Protein AF-A0A974S3A7-F1 (afdb_monomer_lite)

Structure (mmCIF, N/CA/C/O backbone):
data_AF-A0A974S3A7-F1
#
_entry.id   AF-A0A974S3A7-F1
#
loop_
_atom_site.group_PDB
_atom_site.id
_atom_site.type_symbol
_atom_site.label_atom_id
_atom_site.label_alt_id
_atom_site.label_comp_id
_atom_site.label_asym_id
_atom_site.label_entity_id
_atom_site.label_seq_id
_atom_site.pdbx_PDB_ins_code
_atom_site.Cartn_x
_atom_site.Cartn_y
_atom_site.Cartn_z
_atom_site.occupancy
_atom_site.B_iso_or_equiv
_atom_site.auth_seq_id
_atom_site.auth_comp_id
_atom_site.auth_asym_id
_atom_site.auth_atom_id
_atom_site.pdbx_PDB_model_num
ATOM 1 N N . MET A 1 1 ? 6.844 2.409 -20.968 1.00 57.78 1 MET A N 1
ATOM 2 C CA . MET A 1 1 ? 8.233 2.375 -20.458 1.00 57.78 1 MET A CA 1
ATOM 3 C C . MET A 1 1 ? 8.583 0.916 -20.179 1.00 57.78 1 MET A C 1
ATOM 5 O O . MET A 1 1 ? 7.744 0.240 -19.601 1.00 57.78 1 MET A O 1
ATOM 9 N N . SER A 1 2 ? 9.719 0.394 -20.657 1.00 68.69 2 SER A N 1
ATOM 10 C CA . SER A 1 2 ? 10.103 -1.011 -20.399 1.00 68.69 2 SER A CA 1
ATOM 11 C C . SER A 1 2 ? 10.485 -1.202 -18.924 1.00 68.69 2 SER A C 1
ATOM 13 O O . SER A 1 2 ? 10.992 -0.274 -18.286 1.00 68.69 2 SER A O 1
ATOM 15 N N . VAL A 1 3 ? 10.239 -2.397 -18.383 1.00 67.06 3 VAL A N 1
ATOM 16 C CA . VAL A 1 3 ? 10.544 -2.760 -16.990 1.00 67.06 3 VAL A CA 1
ATOM 17 C C . VAL A 1 3 ? 12.039 -2.589 -16.680 1.00 67.06 3 VAL A C 1
ATOM 19 O O . VAL A 1 3 ? 12.403 -2.115 -15.605 1.00 67.06 3 VAL A O 1
ATOM 22 N N . GLU A 1 4 ? 12.922 -2.854 -17.645 1.00 73.25 4 GLU A N 1
ATOM 23 C CA . GLU A 1 4 ? 14.366 -2.618 -17.544 1.00 73.25 4 GLU A CA 1
ATOM 24 C C . GLU A 1 4 ? 14.717 -1.140 -17.340 1.00 73.25 4 GLU A C 1
ATOM 26 O O . GLU A 1 4 ? 15.639 -0.830 -16.580 1.00 73.25 4 GLU A O 1
ATOM 31 N N . LEU A 1 5 ? 14.002 -0.218 -17.995 1.00 75.75 5 LEU A N 1
ATOM 32 C CA . LEU A 1 5 ? 14.223 1.222 -17.817 1.00 75.75 5 LEU A CA 1
ATOM 33 C C . LEU A 1 5 ? 13.825 1.664 -16.410 1.00 75.75 5 LEU A C 1
ATOM 35 O O . LEU A 1 5 ? 14.565 2.412 -15.773 1.00 75.75 5 LEU A O 1
ATOM 39 N N . LEU A 1 6 ? 12.718 1.136 -15.892 1.00 71.88 6 LEU A N 1
ATOM 40 C CA . LEU A 1 6 ? 12.297 1.401 -14.522 1.00 71.88 6 LEU A CA 1
ATOM 41 C C . LEU A 1 6 ? 13.288 0.827 -13.505 1.00 71.88 6 LEU A C 1
ATOM 43 O O . LEU A 1 6 ? 13.703 1.518 -12.578 1.00 71.88 6 LEU A O 1
ATOM 47 N N . LYS A 1 7 ? 13.743 -0.414 -13.716 1.00 76.62 7 LYS A N 1
ATOM 48 C CA . LYS A 1 7 ? 14.774 -1.048 -12.885 1.00 76.62 7 LYS A CA 1
ATOM 49 C C . LYS A 1 7 ? 16.057 -0.215 -12.869 1.00 76.62 7 LYS A C 1
ATOM 51 O O . LYS A 1 7 ? 16.677 -0.065 -11.815 1.00 76.62 7 LYS A O 1
ATOM 56 N N . ARG A 1 8 ? 16.448 0.367 -14.010 1.00 81.44 8 ARG A N 1
ATOM 57 C CA . ARG A 1 8 ? 17.571 1.315 -14.092 1.00 81.44 8 ARG A CA 1
ATOM 58 C C . ARG A 1 8 ? 17.297 2.603 -13.314 1.00 81.44 8 ARG A C 1
ATOM 60 O O . ARG A 1 8 ? 18.176 2.990 -12.548 1.00 81.44 8 ARG A O 1
ATOM 67 N N . SER A 1 9 ? 16.116 3.215 -13.449 1.00 79.25 9 SER A N 1
ATOM 68 C CA . SER A 1 9 ? 15.757 4.439 -12.708 1.00 79.25 9 SER A CA 1
ATOM 69 C C . SER A 1 9 ? 15.789 4.213 -11.191 1.00 79.25 9 SER A C 1
ATOM 71 O O . SER A 1 9 ? 16.527 4.881 -10.465 1.00 79.25 9 SER A O 1
ATOM 73 N N . VAL A 1 10 ? 15.115 3.165 -10.705 1.00 79.19 10 VAL A N 1
ATOM 74 C CA . VAL A 1 10 ? 15.070 2.806 -9.276 1.00 79.19 10 VAL A CA 1
ATOM 75 C C . VAL A 1 10 ? 16.470 2.516 -8.717 1.00 79.19 10 VAL A C 1
ATOM 77 O O . VAL A 1 10 ? 16.821 2.951 -7.612 1.00 79.19 10 VAL A O 1
ATOM 80 N N . ARG A 1 11 ? 17.320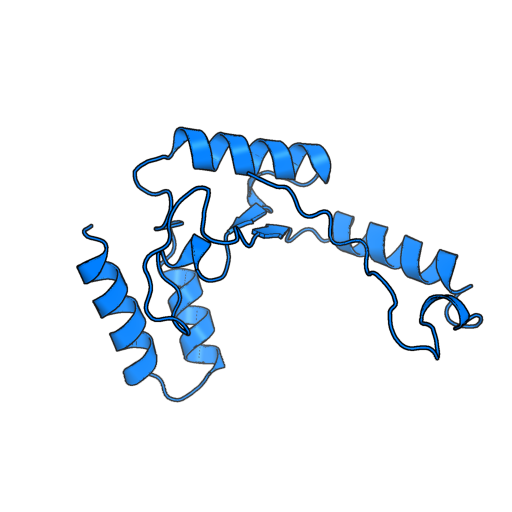 1.816 -9.483 1.00 82.25 11 ARG A N 1
ATOM 81 C CA . ARG A 1 11 ? 18.721 1.572 -9.101 1.00 82.25 11 ARG A CA 1
ATOM 82 C C . ARG A 1 11 ? 19.555 2.853 -9.106 1.00 82.25 11 ARG A C 1
ATOM 84 O O . ARG A 1 11 ? 20.407 3.003 -8.233 1.00 82.25 11 ARG A O 1
ATOM 91 N N . ALA A 1 12 ? 19.324 3.769 -10.045 1.00 84.69 12 ALA A N 1
ATOM 92 C CA . ALA A 1 12 ? 20.002 5.061 -10.081 1.00 84.69 12 ALA A CA 1
ATOM 93 C C . ALA A 1 12 ? 19.647 5.902 -8.847 1.00 84.69 12 ALA A C 1
ATOM 95 O O . ALA A 1 12 ? 20.551 6.397 -8.179 1.00 84.69 12 ALA A O 1
ATOM 96 N N . ILE A 1 13 ? 18.367 5.963 -8.460 1.00 81.88 13 ILE A N 1
ATOM 97 C CA . I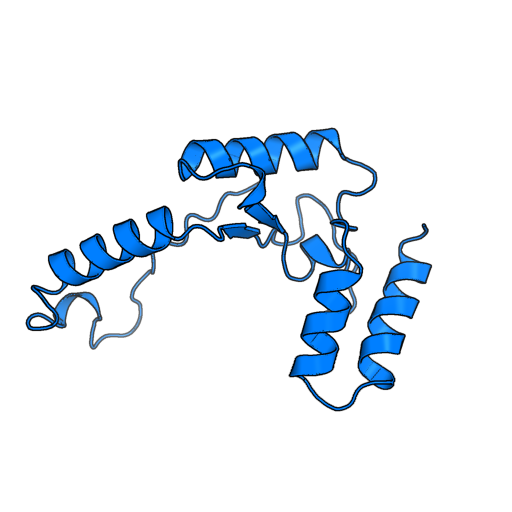LE A 1 13 ? 17.927 6.620 -7.217 1.00 81.88 13 ILE A CA 1
ATOM 98 C C . ILE A 1 13 ? 18.627 5.990 -6.007 1.00 81.88 13 ILE A C 1
ATOM 100 O O . ILE A 1 13 ? 19.160 6.691 -5.149 1.00 81.88 13 ILE A O 1
ATOM 104 N N . SER A 1 14 ? 18.700 4.659 -5.964 1.00 76.62 14 SER A N 1
ATOM 105 C CA . SER A 1 14 ? 19.342 3.945 -4.856 1.00 76.62 14 SER A CA 1
ATOM 106 C C . SER A 1 14 ? 20.845 4.228 -4.724 1.00 76.62 14 SER A C 1
ATOM 108 O O . SER A 1 14 ? 21.366 4.163 -3.611 1.00 76.62 14 SER A O 1
ATOM 110 N N . ARG A 1 15 ? 21.533 4.528 -5.836 1.00 83.19 15 ARG A N 1
ATOM 111 C CA . ARG A 1 15 ? 22.973 4.847 -5.883 1.00 83.19 15 ARG A CA 1
ATOM 112 C C . ARG A 1 15 ? 23.267 6.327 -5.640 1.00 83.19 15 ARG A C 1
ATOM 114 O O . ARG A 1 15 ? 24.240 6.642 -4.963 1.00 83.19 15 ARG A O 1
ATOM 121 N N . ASN A 1 16 ? 22.442 7.216 -6.188 1.00 87.12 16 ASN A N 1
ATOM 122 C CA . ASN A 1 16 ? 22.690 8.659 -6.189 1.00 87.12 16 ASN A CA 1
ATOM 123 C C . ASN A 1 16 ? 22.367 9.322 -4.845 1.00 87.12 16 ASN A C 1
ATOM 125 O O . ASN A 1 16 ? 22.885 10.395 -4.551 1.00 87.12 16 ASN A O 1
ATOM 129 N N . TYR A 1 17 ? 21.537 8.683 -4.019 1.00 85.44 17 TYR A N 1
ATOM 130 C CA . TYR A 1 17 ? 21.122 9.219 -2.727 1.00 85.44 17 TYR A CA 1
ATOM 131 C C . TYR A 1 17 ? 21.523 8.249 -1.616 1.00 85.44 17 TYR A C 1
ATOM 133 O O . TYR A 1 17 ? 21.014 7.134 -1.533 1.00 85.44 17 TYR A O 1
ATOM 141 N N . LYS A 1 18 ? 22.461 8.664 -0.757 1.00 81.81 18 LYS A N 1
ATOM 142 C CA . LYS A 1 18 ? 22.909 7.849 0.387 1.00 81.81 18 LYS A CA 1
ATOM 143 C C . LYS A 1 18 ? 21.878 7.833 1.513 1.00 81.81 18 LYS A C 1
ATOM 145 O O . LYS A 1 18 ? 21.697 6.807 2.167 1.00 81.81 18 LYS A O 1
ATOM 150 N N . ASP A 1 19 ? 21.189 8.955 1.707 1.00 91.56 19 ASP A N 1
ATOM 151 C CA . ASP A 1 19 ? 20.158 9.079 2.725 1.00 91.56 19 ASP A CA 1
ATOM 152 C C . ASP A 1 19 ? 18.925 8.217 2.394 1.00 91.56 19 ASP A C 1
ATOM 154 O O . ASP A 1 19 ? 18.440 8.154 1.258 1.00 91.56 19 ASP A O 1
ATOM 158 N N . ARG A 1 20 ? 18.426 7.496 3.401 1.00 84.62 20 ARG A N 1
ATOM 159 C CA . ARG A 1 20 ? 17.306 6.561 3.240 1.00 84.62 20 ARG A CA 1
ATOM 160 C C . ARG A 1 20 ? 15.996 7.298 2.995 1.00 84.62 20 ARG A C 1
ATOM 162 O O . ARG A 1 20 ? 15.185 6.828 2.193 1.00 84.62 20 ARG A O 1
ATOM 169 N N . GLU A 1 21 ? 15.788 8.417 3.669 1.00 86.94 21 GLU A N 1
ATOM 170 C CA . GLU A 1 21 ? 14.553 9.178 3.555 1.00 86.94 21 GLU A CA 1
ATOM 171 C C . GLU A 1 21 ? 14.436 9.815 2.166 1.00 86.94 21 GLU A C 1
ATOM 173 O O . GLU A 1 21 ? 13.427 9.626 1.484 1.00 86.94 21 GLU A O 1
ATOM 178 N N . GLN A 1 22 ? 15.502 10.457 1.685 1.00 86.50 22 GLN A N 1
ATOM 179 C CA . GLN A 1 22 ? 15.557 11.018 0.336 1.00 86.50 22 GLN A CA 1
ATOM 180 C C . GLN A 1 22 ? 15.322 9.964 -0.751 1.00 86.50 22 GLN A C 1
ATOM 182 O O . GLN A 1 22 ? 14.583 10.228 -1.701 1.00 86.50 22 GLN A O 1
ATOM 187 N N . ARG A 1 23 ? 15.893 8.757 -0.610 1.00 85.25 23 ARG A N 1
ATOM 188 C CA . ARG A 1 23 ? 15.606 7.643 -1.532 1.00 85.25 23 ARG A CA 1
ATOM 189 C C . ARG A 1 23 ? 14.128 7.282 -1.534 1.00 85.25 23 ARG A C 1
ATOM 191 O O . ARG A 1 23 ? 13.532 7.186 -2.600 1.00 85.25 23 ARG A O 1
ATOM 198 N N . SER A 1 24 ? 13.545 7.107 -0.351 1.00 81.12 24 SER A N 1
ATOM 199 C CA . SER A 1 24 ? 12.156 6.659 -0.205 1.00 81.12 24 SER A CA 1
ATOM 200 C C . SER A 1 24 ? 11.181 7.671 -0.807 1.00 81.12 24 SER A C 1
ATOM 202 O O . SER A 1 24 ? 10.326 7.298 -1.603 1.00 81.12 24 SER A O 1
ATOM 204 N N . ARG A 1 25 ? 11.373 8.966 -0.517 1.00 84.56 25 ARG A N 1
ATOM 205 C CA . ARG A 1 25 ? 10.551 10.051 -1.076 1.00 84.56 25 ARG A CA 1
ATOM 206 C C . ARG A 1 25 ? 10.645 10.122 -2.602 1.00 84.56 25 ARG A C 1
ATOM 208 O O . ARG A 1 25 ? 9.642 10.338 -3.268 1.00 84.56 25 ARG A O 1
ATOM 215 N N . ARG A 1 26 ? 11.833 9.912 -3.176 1.00 84.69 26 ARG A N 1
ATOM 216 C CA . ARG A 1 26 ? 12.021 9.930 -4.637 1.00 84.69 26 ARG A CA 1
ATOM 217 C C . ARG A 1 26 ? 11.417 8.715 -5.330 1.00 84.69 26 ARG A C 1
ATOM 219 O O . ARG A 1 26 ? 10.841 8.873 -6.397 1.00 84.69 26 ARG A O 1
ATOM 226 N N . LEU A 1 27 ? 11.521 7.536 -4.719 1.00 79.00 27 LEU A N 1
ATOM 227 C CA . LEU A 1 27 ? 10.862 6.328 -5.222 1.00 79.00 27 LEU A CA 1
ATOM 228 C C . LEU A 1 27 ? 9.338 6.460 -5.184 1.00 79.00 27 LEU A C 1
ATOM 230 O O . LEU A 1 27 ? 8.677 6.013 -6.111 1.00 79.00 27 LEU A O 1
ATOM 234 N N . PHE A 1 28 ? 8.806 7.109 -4.148 1.00 78.31 28 PHE A N 1
ATOM 235 C CA . PHE A 1 28 ? 7.381 7.398 -4.032 1.00 78.31 28 PHE A CA 1
ATOM 236 C C . PHE A 1 28 ? 6.882 8.361 -5.124 1.00 78.31 28 PHE A C 1
ATOM 238 O O . PHE A 1 28 ? 5.817 8.152 -5.683 1.00 78.31 28 PHE A O 1
ATOM 245 N N . ILE A 1 29 ? 7.656 9.400 -5.463 1.00 75.25 29 ILE A N 1
ATOM 246 C CA . ILE A 1 29 ? 7.247 10.415 -6.454 1.00 75.25 29 ILE A CA 1
ATOM 247 C C . ILE A 1 29 ? 7.287 9.899 -7.902 1.00 75.25 29 ILE A C 1
ATOM 249 O O . ILE A 1 29 ? 6.543 10.398 -8.739 1.00 75.25 29 ILE A O 1
ATOM 253 N N . GLU A 1 30 ? 8.114 8.902 -8.224 1.00 66.81 30 GLU A N 1
ATOM 254 C CA . GLU A 1 30 ? 8.222 8.316 -9.579 1.00 66.81 30 GLU A CA 1
ATOM 255 C C . GLU A 1 30 ? 6.950 7.556 -10.051 1.00 66.81 30 GLU A C 1
ATOM 257 O O . GLU A 1 30 ? 6.952 6.879 -11.074 1.00 66.81 30 GLU A O 1
ATOM 262 N N . GLU A 1 31 ? 5.834 7.658 -9.326 1.00 58.72 31 GLU A N 1
ATOM 263 C CA . GLU A 1 31 ? 4.713 6.722 -9.356 1.00 58.72 31 GLU A CA 1
ATOM 264 C C . GLU A 1 31 ? 3.902 6.614 -10.663 1.00 58.72 31 GLU A C 1
ATOM 266 O O . GLU A 1 31 ? 3.178 7.517 -11.087 1.00 58.72 31 GLU A O 1
ATOM 271 N N . ARG A 1 32 ? 3.874 5.377 -11.178 1.00 58.28 32 ARG A N 1
ATOM 272 C CA . ARG A 1 32 ? 2.662 4.537 -11.278 1.00 58.28 32 ARG A CA 1
ATOM 273 C C . ARG A 1 32 ? 3.025 3.119 -10.834 1.00 58.28 32 ARG A C 1
ATOM 275 O O . ARG A 1 32 ? 4.189 2.747 -10.954 1.00 58.28 32 ARG A O 1
ATOM 282 N N . ALA A 1 33 ? 2.049 2.324 -10.386 1.00 60.19 33 ALA A N 1
ATOM 283 C CA . ALA A 1 33 ? 2.242 0.904 -10.086 1.00 60.19 33 ALA A CA 1
ATOM 284 C C . ALA A 1 33 ? 2.764 0.162 -11.323 1.00 60.19 33 ALA A C 1
ATOM 286 O O . ALA A 1 33 ? 2.018 -0.257 -12.210 1.00 60.19 33 ALA A O 1
ATOM 287 N N . ALA A 1 34 ? 4.081 0.029 -11.417 1.00 62.41 34 ALA A N 1
ATOM 288 C CA . ALA A 1 34 ? 4.702 -0.456 -12.633 1.00 62.41 34 ALA A CA 1
ATOM 289 C C . ALA A 1 34 ? 4.416 -1.935 -12.884 1.00 62.41 34 ALA A C 1
ATOM 291 O O . ALA A 1 34 ? 4.404 -2.371 -14.034 1.00 62.41 34 ALA A O 1
ATOM 292 N N . SER A 1 35 ? 4.140 -2.684 -11.813 1.00 65.00 35 SER A N 1
ATOM 293 C CA . SER A 1 35 ? 3.790 -4.104 -11.874 1.00 65.00 35 SER A CA 1
ATOM 294 C C . SER A 1 35 ? 2.519 -4.387 -12.677 1.00 65.00 35 SER A C 1
ATOM 296 O O . SER A 1 35 ? 2.418 -5.434 -13.312 1.00 65.00 35 SER A O 1
ATOM 298 N N . LEU A 1 36 ? 1.563 -3.454 -12.677 1.00 68.00 36 LEU A N 1
ATOM 299 C CA . LEU A 1 36 ? 0.266 -3.593 -13.339 1.00 68.00 36 LEU A CA 1
ATOM 300 C C . LEU A 1 36 ? 0.071 -2.550 -14.440 1.00 68.00 36 LEU A C 1
ATOM 302 O O . LEU A 1 36 ? -1.035 -2.383 -14.948 1.00 68.00 36 LEU A O 1
ATOM 306 N N . HIS A 1 37 ? 1.149 -1.901 -14.892 1.00 68.31 37 HIS A N 1
ATOM 307 C CA . HIS A 1 37 ? 1.078 -0.859 -15.917 1.00 68.31 37 HIS A CA 1
ATOM 308 C C . HIS A 1 37 ? 0.395 -1.329 -17.216 1.00 68.31 37 HIS A C 1
ATOM 310 O O . HIS A 1 37 ? -0.301 -0.547 -17.871 1.00 68.31 37 HIS A O 1
ATOM 316 N N . PHE A 1 38 ? 0.567 -2.612 -17.559 1.00 68.75 38 PHE A N 1
ATOM 317 C CA . PHE A 1 38 ? -0.061 -3.275 -18.708 1.00 68.75 38 PHE A CA 1
ATOM 318 C C . PHE A 1 38 ? -1.415 -3.939 -18.386 1.00 68.75 38 PHE A C 1
ATOM 320 O O . PHE A 1 38 ? -2.082 -4.443 -19.283 1.00 68.75 38 PHE A O 1
ATOM 327 N N . HIS A 1 39 ? -1.850 -3.911 -17.125 1.00 80.56 39 HIS A N 1
ATOM 328 C CA . HIS A 1 39 ? -3.075 -4.536 -16.622 1.00 80.56 39 HIS A CA 1
ATOM 329 C C . HIS A 1 39 ? -3.916 -3.540 -15.806 1.00 80.56 39 HIS A C 1
ATOM 331 O O . HIS A 1 39 ? -4.313 -3.825 -14.677 1.00 80.56 39 HIS A O 1
ATOM 337 N N . ARG A 1 40 ? -4.203 -2.368 -16.387 1.00 82.50 40 ARG A N 1
ATOM 338 C CA . ARG A 1 40 ? -4.904 -1.263 -15.703 1.00 82.50 40 ARG A CA 1
ATOM 339 C C . ARG A 1 40 ? -6.275 -1.647 -15.152 1.00 82.50 40 ARG A C 1
ATOM 341 O O . ARG A 1 40 ? -6.595 -1.256 -14.040 1.00 82.50 40 ARG A O 1
ATOM 348 N N . GLU A 1 41 ? -7.038 -2.457 -15.883 1.00 87.62 41 GLU A N 1
ATOM 349 C CA . GLU A 1 41 ? -8.335 -2.968 -15.411 1.00 87.62 41 GLU A CA 1
ATOM 350 C C . GLU A 1 41 ? -8.189 -3.811 -14.141 1.00 87.62 41 GLU A C 1
ATOM 352 O O . GLU A 1 41 ? -8.991 -3.713 -13.218 1.00 87.62 41 GLU A O 1
ATOM 357 N N . ARG A 1 42 ? -7.117 -4.609 -14.055 1.00 86.44 42 ARG A N 1
ATOM 358 C CA . ARG A 1 42 ? -6.826 -5.415 -12.867 1.00 86.44 42 ARG A CA 1
ATOM 359 C C . ARG A 1 42 ? -6.387 -4.537 -11.699 1.00 86.44 42 ARG A C 1
ATOM 361 O O . ARG A 1 42 ? -6.840 -4.762 -10.584 1.00 86.44 42 ARG A O 1
ATOM 368 N N . GLU A 1 43 ? -5.534 -3.542 -11.944 1.00 87.69 43 GLU A N 1
ATOM 369 C CA . GLU A 1 43 ? -5.174 -2.543 -10.927 1.00 87.69 43 GLU A CA 1
ATOM 370 C C . GLU A 1 43 ? -6.420 -1.833 -10.385 1.00 87.69 43 GLU A C 1
ATOM 372 O O . GLU A 1 43 ? -6.596 -1.768 -9.169 1.00 87.69 43 GLU A O 1
ATOM 377 N N . PHE A 1 44 ? -7.293 -1.359 -11.276 1.00 90.31 44 PHE A N 1
ATOM 378 C CA . PHE A 1 44 ? -8.537 -0.695 -10.907 1.00 90.31 44 PHE A CA 1
ATOM 379 C C . PHE A 1 44 ? -9.431 -1.614 -10.072 1.00 90.31 44 PHE A C 1
ATOM 381 O O . PHE A 1 44 ? -9.802 -1.248 -8.962 1.00 90.31 44 PHE A O 1
ATOM 388 N N . ALA A 1 45 ? -9.702 -2.832 -10.547 1.00 93.00 45 ALA A N 1
ATOM 389 C CA . ALA A 1 45 ? -10.547 -3.792 -9.842 1.00 93.00 45 ALA A CA 1
ATOM 390 C C . ALA A 1 45 ? -10.021 -4.120 -8.436 1.00 93.00 45 ALA A C 1
ATOM 392 O O . ALA A 1 45 ? -10.791 -4.140 -7.478 1.00 93.00 45 ALA A O 1
ATOM 393 N N . ILE A 1 46 ? -8.707 -4.328 -8.289 1.00 91.75 46 ILE A N 1
ATOM 394 C CA . ILE A 1 46 ? -8.095 -4.609 -6.985 1.00 91.75 46 ILE A CA 1
ATOM 395 C C . ILE A 1 46 ? -8.228 -3.404 -6.052 1.00 91.75 46 ILE A C 1
ATOM 397 O O . ILE A 1 46 ? -8.633 -3.558 -4.901 1.00 91.75 46 ILE A O 1
ATOM 401 N N . ARG A 1 47 ? -7.897 -2.199 -6.528 1.00 92.62 47 ARG A N 1
ATOM 402 C CA . ARG A 1 47 ? -7.987 -0.985 -5.707 1.00 92.62 47 ARG A CA 1
ATOM 403 C C . ARG A 1 47 ? -9.424 -0.688 -5.291 1.00 92.62 47 ARG A C 1
ATOM 405 O O . ARG A 1 47 ? -9.637 -0.318 -4.140 1.00 92.62 47 ARG A O 1
ATOM 412 N N . THR A 1 48 ? -10.390 -0.905 -6.182 1.00 95.50 48 THR A N 1
ATOM 413 C CA . THR A 1 48 ? -11.822 -0.790 -5.883 1.00 95.50 48 THR A CA 1
ATOM 414 C C . THR A 1 48 ? -12.241 -1.801 -4.820 1.00 95.50 48 THR A C 1
ATOM 416 O O . THR A 1 48 ? -12.809 -1.399 -3.812 1.00 95.50 48 THR A O 1
ATOM 419 N N . ALA A 1 49 ? -11.861 -3.075 -4.956 1.00 96.56 49 ALA A N 1
ATOM 420 C CA . ALA A 1 49 ? -12.189 -4.096 -3.961 1.00 96.56 49 ALA A CA 1
ATOM 421 C C . ALA A 1 49 ? -11.610 -3.778 -2.567 1.00 96.56 49 ALA A C 1
ATOM 423 O O . ALA A 1 49 ? -12.290 -3.949 -1.558 1.00 96.56 49 ALA A O 1
ATOM 424 N N . ILE A 1 50 ? -10.368 -3.280 -2.492 1.00 95.25 50 ILE A N 1
ATOM 425 C CA . ILE A 1 50 ? -9.751 -2.845 -1.225 1.00 95.25 50 ILE A CA 1
ATOM 426 C C . ILE A 1 50 ? -10.492 -1.627 -0.653 1.00 95.25 50 ILE A C 1
ATOM 428 O O . ILE A 1 50 ? -10.785 -1.588 0.542 1.00 95.25 50 ILE A O 1
ATOM 432 N N . SER A 1 51 ? -10.791 -0.643 -1.503 1.00 95.81 51 SER A N 1
ATOM 433 C CA . SER A 1 51 ? -11.510 0.583 -1.141 1.00 95.81 51 SER A CA 1
ATOM 434 C C . SER A 1 51 ? -12.881 0.272 -0.540 1.00 95.81 51 SER A C 1
ATOM 436 O O . SER A 1 51 ? -13.193 0.768 0.541 1.00 95.81 51 SER A O 1
ATOM 438 N N . GLU A 1 52 ? -13.652 -0.605 -1.181 1.00 96.56 52 GLU A N 1
ATOM 439 C CA . GLU A 1 52 ? -14.959 -1.061 -0.703 1.00 96.56 52 GLU A CA 1
ATOM 440 C C . GLU A 1 52 ? -14.842 -1.867 0.595 1.00 96.56 52 GLU A C 1
ATOM 442 O O . GLU A 1 52 ? -15.588 -1.620 1.540 1.00 96.56 52 GLU A O 1
ATOM 447 N N . HIS A 1 53 ? -13.878 -2.791 0.678 1.00 95.75 53 HIS A N 1
ATOM 448 C CA . HIS A 1 53 ? -13.701 -3.647 1.852 1.00 95.75 53 HIS A CA 1
ATOM 449 C C . HIS A 1 53 ? -13.369 -2.861 3.126 1.00 95.75 53 HIS A C 1
ATOM 451 O O . HIS A 1 53 ? -13.913 -3.153 4.188 1.00 95.75 53 HIS A O 1
ATOM 457 N N . PHE A 1 54 ? -12.481 -1.869 3.027 1.00 93.62 54 PHE A N 1
ATOM 458 C CA . PHE A 1 54 ? -12.082 -1.038 4.166 1.00 93.62 54 PHE A CA 1
ATOM 459 C C . PHE A 1 54 ? -12.902 0.250 4.299 1.00 93.62 54 PHE A C 1
ATOM 461 O O . PHE A 1 54 ? -12.622 1.043 5.196 1.00 93.62 54 PHE A O 1
ATOM 468 N N . ALA A 1 55 ? -13.886 0.468 3.419 1.00 94.50 55 ALA A N 1
ATOM 469 C CA . ALA A 1 55 ? -14.677 1.695 3.338 1.00 94.50 55 ALA A CA 1
ATOM 470 C C . ALA A 1 55 ? -13.809 2.973 3.309 1.00 94.50 55 ALA A C 1
ATOM 472 O O . ALA A 1 55 ? -14.117 3.974 3.953 1.00 94.50 55 ALA A O 1
ATOM 473 N N . VAL A 1 56 ? -12.703 2.938 2.559 1.00 94.94 56 VAL A N 1
ATOM 474 C CA . VAL A 1 56 ? -11.794 4.082 2.370 1.00 94.94 56 VAL A CA 1
ATOM 475 C C . VAL A 1 56 ? -11.898 4.617 0.945 1.00 94.94 56 VAL A C 1
ATOM 477 O O . VAL A 1 56 ? -12.192 3.840 0.038 1.00 94.94 56 VAL A O 1
ATOM 480 N N . PRO A 1 57 ? -11.613 5.906 0.688 1.00 94.81 57 PRO A N 1
ATOM 481 C CA . PRO A 1 57 ? -11.590 6.434 -0.673 1.00 94.81 57 PRO A CA 1
ATOM 482 C C . PRO A 1 57 ? -10.635 5.651 -1.583 1.00 94.81 57 PRO A C 1
ATOM 484 O O . PRO A 1 57 ? -9.539 5.280 -1.170 1.00 94.81 57 PRO A O 1
ATOM 487 N N . TYR A 1 58 ? -10.992 5.474 -2.855 1.00 92.19 58 TYR A N 1
ATOM 488 C CA . TYR A 1 58 ? -10.140 4.795 -3.844 1.00 92.19 58 TYR A CA 1
ATOM 489 C C . TYR A 1 58 ? -8.725 5.404 -3.939 1.00 92.19 58 TYR A C 1
ATOM 491 O O . TYR A 1 58 ? -7.722 4.704 -4.118 1.00 92.19 58 TYR A O 1
ATOM 499 N N . SER A 1 59 ? -8.628 6.729 -3.790 1.00 91.44 59 SER A N 1
ATOM 500 C CA . SER A 1 59 ? -7.362 7.471 -3.771 1.00 91.44 59 SER A CA 1
ATOM 501 C C . SER A 1 59 ? -6.492 7.173 -2.546 1.00 91.44 59 SER A C 1
ATOM 503 O O . SER A 1 59 ? -5.284 7.377 -2.618 1.00 91.44 59 SER A O 1
ATOM 505 N N . ALA A 1 60 ? -7.072 6.666 -1.456 1.00 93.00 60 ALA A N 1
ATOM 506 C CA . ALA A 1 60 ? -6.356 6.284 -0.242 1.00 93.00 60 ALA A CA 1
ATOM 507 C C . ALA A 1 60 ? -5.675 4.909 -0.355 1.00 93.00 60 ALA A C 1
ATOM 509 O O . ALA A 1 60 ? -4.881 4.553 0.515 1.00 93.00 60 ALA A O 1
ATOM 510 N N . VAL A 1 61 ? -5.972 4.132 -1.402 1.00 92.38 61 VAL A N 1
ATOM 511 C CA . VAL A 1 61 ? -5.350 2.826 -1.649 1.00 92.38 61 VAL A CA 1
ATOM 512 C C . VAL A 1 61 ? -4.137 2.996 -2.560 1.00 92.38 61 VAL A C 1
ATOM 514 O O . VAL A 1 61 ? -4.282 3.374 -3.725 1.00 92.38 61 VAL A O 1
ATOM 517 N N . ALA A 1 62 ? -2.954 2.661 -2.047 1.00 89.12 62 ALA A N 1
ATOM 518 C CA . ALA A 1 62 ? -1.692 2.693 -2.778 1.00 89.12 62 ALA A CA 1
ATOM 519 C C . ALA A 1 62 ? -1.039 1.307 -2.797 1.00 89.12 62 ALA A C 1
ATOM 521 O O . ALA A 1 62 ? -0.955 0.636 -1.768 1.00 89.12 62 ALA A O 1
ATOM 522 N N . PHE A 1 63 ? -0.537 0.871 -3.953 1.00 88.56 63 PHE A N 1
ATOM 523 C CA . PHE A 1 63 ? 0.357 -0.287 -3.990 1.00 88.56 63 PHE A CA 1
ATOM 524 C C . PHE A 1 63 ? 1.742 0.109 -3.507 1.00 88.56 63 PHE A C 1
ATOM 526 O O . PHE A 1 63 ? 2.200 1.225 -3.730 1.00 88.56 63 PHE A O 1
ATOM 533 N N . THR A 1 64 ? 2.413 -0.825 -2.844 1.00 86.88 64 THR A N 1
ATOM 534 C CA . THR A 1 64 ? 3.708 -0.588 -2.206 1.00 86.88 64 THR A CA 1
ATOM 535 C C . THR A 1 64 ? 4.691 -1.699 -2.552 1.00 86.88 64 THR A C 1
ATOM 537 O O . THR A 1 64 ? 4.353 -2.688 -3.209 1.00 86.88 64 THR A O 1
ATOM 540 N N . GLY A 1 65 ? 5.953 -1.519 -2.164 1.00 83.88 65 GLY A N 1
ATOM 541 C CA . GLY A 1 65 ? 6.970 -2.552 -2.322 1.00 83.88 65 GLY A CA 1
ATOM 542 C C . GLY A 1 65 ? 7.176 -2.961 -3.782 1.00 83.88 65 GLY A C 1
ATOM 543 O O . GLY A 1 65 ? 7.272 -2.125 -4.682 1.00 83.88 65 GLY A O 1
ATOM 544 N N . SER A 1 66 ? 7.265 -4.270 -4.026 1.00 83.75 66 SER A N 1
ATOM 545 C CA . SER A 1 66 ? 7.521 -4.782 -5.379 1.00 83.75 66 SER A CA 1
ATOM 546 C C . SER A 1 66 ? 6.347 -4.587 -6.343 1.00 83.75 66 SER A C 1
ATOM 548 O O . SER A 1 66 ? 6.569 -4.475 -7.548 1.00 83.75 66 SER A O 1
ATOM 550 N N . ALA A 1 67 ? 5.122 -4.464 -5.823 1.00 84.62 67 ALA A N 1
ATOM 551 C CA . ALA A 1 67 ? 3.943 -4.135 -6.615 1.00 84.62 67 ALA A CA 1
ATOM 552 C C . ALA A 1 67 ? 3.996 -2.684 -7.126 1.00 84.62 67 ALA A C 1
ATOM 554 O O . ALA A 1 67 ? 3.666 -2.406 -8.276 1.00 84.62 67 ALA A O 1
ATOM 555 N N . GLN A 1 68 ? 4.493 -1.748 -6.324 1.00 85.12 68 GLN A N 1
ATOM 556 C CA . GLN A 1 68 ? 4.698 -0.371 -6.777 1.00 85.12 68 GLN A CA 1
ATOM 557 C C . GLN A 1 68 ? 5.820 -0.289 -7.820 1.00 85.12 68 GLN A C 1
ATOM 559 O O . GLN A 1 68 ? 5.641 0.275 -8.898 1.00 85.12 68 GLN A O 1
ATOM 564 N N . LEU A 1 69 ? 6.964 -0.915 -7.522 1.00 81.00 69 LEU A N 1
ATOM 565 C CA . LEU A 1 69 ? 8.187 -0.796 -8.321 1.00 81.00 69 LEU A CA 1
ATOM 566 C C . LEU A 1 69 ? 8.228 -1.715 -9.551 1.00 81.00 69 LEU A C 1
ATOM 568 O O . LEU A 1 69 ? 9.115 -1.568 -10.385 1.00 81.00 69 LEU A O 1
ATOM 572 N N . GLY A 1 70 ? 7.336 -2.702 -9.660 1.00 80.25 70 GLY A N 1
ATOM 573 C CA . GLY A 1 70 ? 7.369 -3.714 -10.725 1.00 80.25 70 GLY A CA 1
ATOM 574 C C . GLY A 1 70 ? 8.483 -4.760 -10.583 1.00 80.25 70 GLY A C 1
ATOM 575 O O . GLY A 1 70 ? 8.590 -5.661 -11.414 1.00 80.25 70 GLY A O 1
ATOM 576 N N . PHE A 1 71 ? 9.310 -4.676 -9.539 1.00 81.94 71 PHE A N 1
ATOM 577 C CA . PHE A 1 71 ? 10.317 -5.677 -9.197 1.00 81.94 71 PHE A CA 1
ATOM 578 C C . PHE A 1 71 ? 10.665 -5.627 -7.706 1.00 81.94 71 PHE A C 1
ATOM 580 O O . PHE A 1 71 ? 10.504 -4.612 -7.027 1.00 81.94 71 PHE A O 1
ATOM 587 N N . SER A 1 72 ? 11.177 -6.734 -7.181 1.00 81.56 72 SER A N 1
ATOM 588 C CA . SER A 1 72 ? 11.698 -6.815 -5.823 1.00 81.56 72 SER A CA 1
ATOM 589 C C . SER A 1 72 ? 13.133 -6.300 -5.773 1.00 81.56 72 SER A C 1
ATOM 591 O O . SER A 1 72 ? 14.038 -6.920 -6.327 1.00 81.56 72 SER A O 1
ATOM 593 N N . VAL A 1 73 ? 13.365 -5.204 -5.045 1.00 76.75 73 VAL A N 1
ATOM 594 C CA . VAL A 1 73 ? 14.720 -4.668 -4.809 1.00 76.75 73 VAL A CA 1
ATOM 595 C C . VAL A 1 73 ? 15.599 -5.673 -4.055 1.00 76.75 73 VAL A C 1
ATOM 597 O O . VAL A 1 73 ? 16.798 -5.743 -4.299 1.00 76.75 73 VAL A O 1
ATOM 600 N N . HIS A 1 74 ? 15.007 -6.472 -3.163 1.00 78.31 74 HIS A N 1
ATOM 601 C CA . HIS A 1 74 ? 15.745 -7.442 -2.355 1.00 78.31 74 HIS A CA 1
ATOM 602 C C . HIS A 1 74 ? 16.045 -8.746 -3.107 1.00 78.31 74 HIS A C 1
ATOM 604 O O . HIS A 1 74 ? 17.158 -9.252 -3.024 1.00 78.31 74 HIS A O 1
ATOM 610 N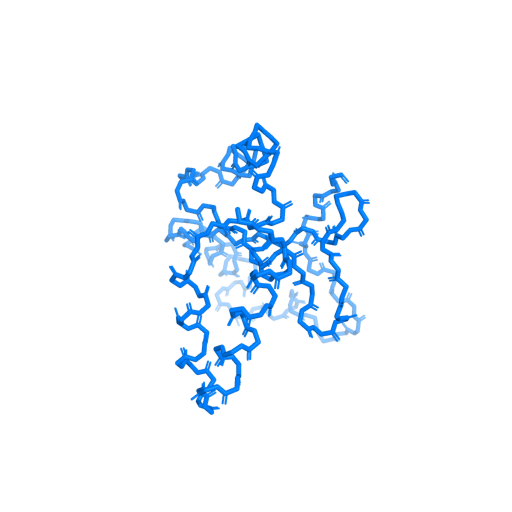 N . LYS A 1 75 ? 15.063 -9.284 -3.844 1.00 79.94 75 LYS A N 1
ATOM 611 C CA . LYS A 1 75 ? 15.187 -10.573 -4.553 1.00 79.94 75 LYS A CA 1
ATOM 612 C C . LYS A 1 75 ? 15.712 -10.431 -5.988 1.00 79.94 75 LYS A C 1
ATOM 614 O O . LYS A 1 75 ? 15.870 -11.429 -6.676 1.00 79.94 75 LYS A O 1
ATOM 619 N N . ASP A 1 76 ? 15.889 -9.197 -6.457 1.00 78.88 76 ASP A N 1
ATOM 620 C CA . ASP A 1 76 ? 16.209 -8.813 -7.838 1.00 78.88 76 ASP A CA 1
ATOM 621 C C . ASP A 1 76 ? 15.317 -9.438 -8.934 1.00 78.88 76 ASP A C 1
ATOM 623 O O . ASP A 1 76 ? 15.697 -9.504 -10.105 1.00 78.88 76 ASP A O 1
ATOM 627 N N . ARG A 1 77 ? 14.104 -9.859 -8.561 1.00 81.38 77 ARG A N 1
ATOM 628 C CA . ARG A 1 77 ? 13.128 -10.534 -9.427 1.00 81.38 77 ARG A CA 1
ATOM 629 C C . ARG A 1 77 ? 12.021 -9.577 -9.854 1.00 81.38 77 ARG A C 1
ATOM 631 O O . ARG A 1 77 ? 11.600 -8.742 -9.054 1.00 81.38 77 ARG A O 1
ATOM 638 N N . LEU A 1 78 ? 11.541 -9.713 -11.088 1.00 82.38 78 LEU A N 1
ATOM 639 C CA . LEU A 1 78 ? 10.373 -8.975 -11.570 1.00 82.38 78 LEU A CA 1
ATOM 640 C C . LEU A 1 78 ? 9.109 -9.377 -10.809 1.00 82.38 78 LEU A C 1
ATOM 642 O O . LEU A 1 78 ? 9.002 -10.493 -10.303 1.00 82.38 78 LEU A O 1
ATOM 646 N N . PHE A 1 79 ? 8.163 -8.448 -10.716 1.00 82.81 79 PHE A N 1
ATOM 647 C CA . PHE A 1 79 ? 6.850 -8.761 -10.182 1.00 82.81 79 PHE A CA 1
ATOM 648 C C . PHE A 1 79 ? 6.106 -9.672 -11.163 1.00 82.81 79 PHE A C 1
ATOM 650 O O . PHE A 1 79 ? 5.948 -9.344 -12.337 1.00 82.81 79 PHE A O 1
ATOM 657 N N . GLU A 1 80 ? 5.631 -10.804 -10.661 1.00 82.88 80 GLU A N 1
ATOM 658 C CA . GLU A 1 80 ? 4.878 -11.797 -11.423 1.00 82.88 80 GLU A CA 1
ATOM 659 C C . GLU A 1 80 ? 3.463 -11.918 -10.841 1.00 82.88 80 GLU A C 1
ATOM 661 O O . GLU A 1 80 ? 3.319 -12.362 -9.697 1.00 82.88 80 GLU A O 1
ATOM 666 N N . PRO A 1 81 ? 2.409 -11.534 -11.585 1.00 80.81 81 PRO A N 1
ATOM 667 C CA . PRO A 1 81 ? 1.031 -11.654 -11.114 1.00 80.81 81 PRO A CA 1
ATOM 668 C C . PRO A 1 81 ? 0.671 -13.095 -10.721 1.00 80.81 81 PRO A C 1
ATOM 670 O O . PRO A 1 81 ? 0.990 -14.033 -11.446 1.00 80.81 81 PRO A O 1
ATOM 673 N N . GLY A 1 82 ? 0.002 -13.269 -9.577 1.00 81.50 82 GLY A N 1
ATOM 674 C CA . GLY A 1 82 ? -0.379 -14.583 -9.033 1.00 81.50 82 GLY A CA 1
ATOM 675 C C . GLY A 1 82 ? 0.761 -15.359 -8.356 1.00 81.50 82 GLY A C 1
ATOM 676 O O . GLY A 1 82 ? 0.513 -16.388 -7.733 1.00 81.50 82 GLY A O 1
ATOM 677 N N . ILE A 1 83 ? 2.006 -14.874 -8.448 1.00 85.69 83 ILE A N 1
ATOM 678 C CA . ILE A 1 83 ? 3.186 -15.495 -7.820 1.00 85.69 83 ILE A CA 1
ATOM 679 C C . ILE A 1 83 ? 3.810 -14.560 -6.781 1.00 85.69 83 ILE A C 1
ATOM 681 O O . ILE A 1 83 ? 4.181 -14.993 -5.691 1.00 85.69 83 ILE A O 1
ATOM 685 N N . SER A 1 84 ? 3.972 -13.283 -7.125 1.00 85.38 84 SER A N 1
ATOM 686 C CA . SER A 1 84 ? 4.521 -12.265 -6.231 1.00 85.38 84 SER A CA 1
ATOM 687 C C . SER A 1 84 ? 3.464 -11.787 -5.241 1.00 85.38 84 SER A C 1
ATOM 689 O O . SER A 1 84 ? 2.310 -11.585 -5.615 1.00 85.38 84 SER A O 1
ATOM 691 N N . ASP A 1 85 ? 3.871 -11.578 -3.987 1.00 87.12 85 ASP A N 1
ATOM 692 C CA . ASP A 1 85 ? 3.004 -10.977 -2.972 1.00 87.12 85 ASP A CA 1
ATOM 693 C C . ASP A 1 85 ? 2.612 -9.550 -3.402 1.00 87.12 85 ASP A C 1
ATOM 695 O O . ASP A 1 85 ? 3.464 -8.759 -3.822 1.00 87.12 85 ASP A O 1
ATOM 699 N N . LEU A 1 86 ? 1.318 -9.229 -3.314 1.00 88.06 86 LEU A N 1
ATOM 700 C CA . LEU A 1 86 ? 0.796 -7.898 -3.606 1.00 88.06 86 LEU A CA 1
ATOM 701 C C . LEU A 1 86 ? 0.663 -7.097 -2.308 1.00 88.06 86 LEU A C 1
ATOM 703 O O . LEU A 1 86 ? -0.276 -7.299 -1.538 1.00 88.06 86 LEU A O 1
ATOM 707 N N . ASP A 1 87 ? 1.588 -6.166 -2.099 1.00 88.69 87 ASP A N 1
ATOM 708 C CA . ASP A 1 87 ? 1.575 -5.277 -0.940 1.00 88.69 87 ASP A CA 1
ATOM 709 C C . ASP A 1 87 ? 0.776 -4.000 -1.243 1.00 88.69 87 ASP A C 1
ATOM 711 O O . ASP A 1 87 ? 1.068 -3.274 -2.201 1.00 88.69 87 ASP A O 1
ATOM 715 N N . ALA A 1 88 ? -0.200 -3.684 -0.393 1.00 90.56 88 ALA A N 1
ATOM 716 C CA . ALA A 1 88 ? -1.027 -2.484 -0.490 1.00 90.56 88 ALA A CA 1
ATOM 717 C C . ALA A 1 88 ? -1.095 -1.750 0.856 1.00 90.56 88 ALA A C 1
ATOM 719 O O . ALA A 1 88 ? -1.147 -2.375 1.914 1.00 90.56 88 ALA A O 1
ATOM 720 N N . ALA A 1 89 ? -1.124 -0.422 0.802 1.00 91.50 89 ALA A N 1
ATOM 721 C CA . ALA A 1 89 ? -1.321 0.459 1.942 1.00 91.50 89 ALA A CA 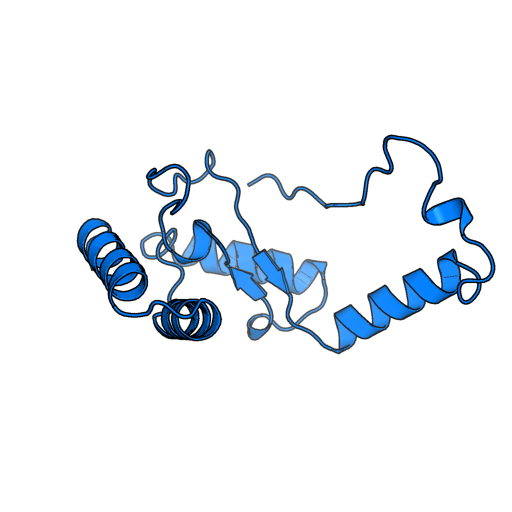1
ATOM 722 C C . ALA A 1 89 ? -2.637 1.230 1.784 1.00 91.50 89 ALA A C 1
ATOM 724 O O . ALA A 1 89 ? -2.934 1.752 0.710 1.00 91.50 89 ALA A O 1
ATOM 725 N N . CYS A 1 90 ? -3.402 1.318 2.873 1.00 93.56 90 CYS A N 1
ATOM 726 C CA . CYS A 1 90 ? -4.578 2.178 2.978 1.00 93.56 90 CYS A CA 1
ATOM 727 C C . CYS A 1 90 ? -4.225 3.386 3.850 1.00 93.56 90 CYS A C 1
ATOM 729 O O . CYS A 1 90 ? -3.929 3.232 5.034 1.00 93.56 90 CYS A O 1
ATOM 731 N N . ILE A 1 91 ? -4.239 4.582 3.266 1.00 92.44 91 ILE A N 1
ATOM 732 C CA . ILE A 1 91 ? -3.834 5.834 3.914 1.00 92.44 91 ILE A CA 1
ATOM 733 C C . ILE A 1 91 ? -5.096 6.649 4.211 1.00 92.44 91 ILE A C 1
ATOM 735 O O . ILE A 1 91 ? -5.483 7.523 3.440 1.00 92.44 91 ILE A O 1
ATOM 739 N N . SER A 1 92 ? -5.768 6.326 5.318 1.00 94.12 92 SER A N 1
ATOM 740 C CA . SER A 1 92 ? -7.010 6.988 5.733 1.00 94.12 92 SER A CA 1
ATOM 741 C C . SER A 1 92 ? -6.988 7.323 7.231 1.00 94.12 92 SER A C 1
ATOM 743 O O . SER A 1 92 ? -6.805 6.410 8.044 1.00 94.12 92 SER A O 1
ATOM 745 N N . PRO A 1 93 ? -7.192 8.601 7.614 1.00 93.69 93 PRO A N 1
ATOM 746 C CA . PRO A 1 93 ? -7.358 8.995 9.013 1.00 93.69 93 PRO A CA 1
ATOM 747 C C . PRO A 1 93 ? -8.519 8.269 9.700 1.00 93.69 93 PRO A C 1
ATOM 749 O O . PRO A 1 93 ? -8.368 7.834 10.838 1.00 93.69 93 PRO A O 1
ATOM 752 N N . ASP A 1 94 ? -9.632 8.065 8.994 1.00 93.31 94 ASP A N 1
ATOM 753 C CA . ASP A 1 94 ? -10.834 7.424 9.542 1.00 93.31 94 ASP A CA 1
ATOM 754 C C . ASP A 1 94 ? -10.596 5.937 9.833 1.00 93.31 94 ASP A C 1
ATOM 756 O O . ASP A 1 94 ? -10.997 5.418 10.879 1.00 93.31 94 ASP A O 1
ATOM 760 N N . LEU A 1 95 ? -9.879 5.252 8.932 1.00 92.69 95 LEU A N 1
ATOM 761 C CA . LEU A 1 95 ? -9.486 3.856 9.132 1.00 92.69 95 LEU A CA 1
ATOM 762 C C . LEU A 1 95 ? -8.516 3.731 10.310 1.00 92.69 95 LEU A C 1
ATOM 764 O O . LEU A 1 95 ? -8.666 2.836 11.141 1.00 92.69 95 LEU A O 1
ATOM 768 N N . PHE A 1 96 ? -7.545 4.647 10.407 1.00 94.62 96 PHE A N 1
ATOM 769 C CA . PHE A 1 96 ? -6.619 4.694 11.535 1.00 94.62 96 PHE A CA 1
ATOM 770 C C . PHE A 1 96 ? -7.360 4.921 12.855 1.00 94.62 96 PHE A C 1
ATOM 772 O O . PHE A 1 96 ? -7.130 4.190 13.814 1.00 94.62 96 PHE A O 1
ATOM 779 N N . GLN A 1 97 ? -8.276 5.891 12.902 1.00 95.56 97 GLN A N 1
ATOM 780 C CA . GLN A 1 97 ? -9.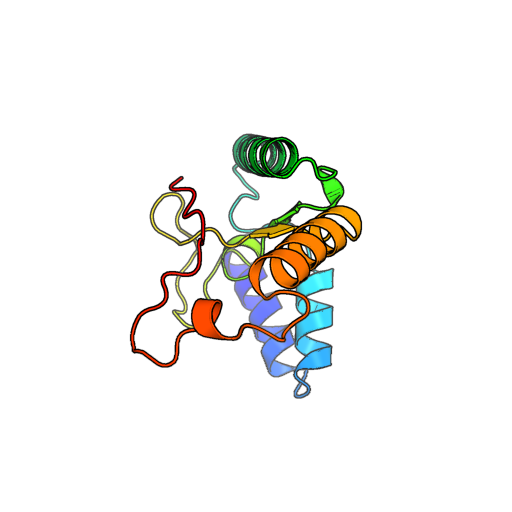072 6.178 14.091 1.00 95.56 97 GLN A CA 1
ATOM 781 C C . GLN A 1 97 ? -9.922 4.971 14.499 1.00 95.56 97 GLN A C 1
ATOM 783 O O . GLN A 1 97 ? -9.957 4.625 15.678 1.00 95.56 97 GLN A O 1
ATOM 788 N N . SER A 1 98 ? -10.556 4.299 13.538 1.00 93.88 98 SER A N 1
ATOM 789 C CA . SER A 1 98 ? -11.364 3.100 13.786 1.00 93.88 98 SER A CA 1
ATOM 790 C C . SER A 1 98 ? -10.523 1.961 14.362 1.00 93.88 98 SER A C 1
ATOM 792 O O . SER A 1 98 ? -10.832 1.448 15.436 1.00 93.88 98 SER A O 1
ATOM 794 N N . ALA A 1 99 ? -9.393 1.643 13.724 1.00 93.25 99 ALA A N 1
ATOM 795 C CA . ALA A 1 99 ? -8.464 0.632 14.222 1.00 93.25 99 ALA A CA 1
ATOM 796 C C . ALA A 1 99 ? -7.897 0.999 15.605 1.00 93.25 99 ALA A C 1
ATOM 798 O O . ALA A 1 99 ? -7.718 0.136 16.462 1.00 93.25 99 ALA A O 1
ATOM 799 N N . TRP A 1 100 ? -7.637 2.284 15.856 1.00 94.50 100 TRP A N 1
ATOM 800 C CA . TRP A 1 100 ? -7.168 2.755 17.154 1.00 94.50 100 TRP A CA 1
ATOM 801 C C . TRP A 1 100 ? -8.224 2.582 18.248 1.00 94.50 100 TRP A C 1
ATOM 803 O O . TRP A 1 100 ? -7.902 2.118 19.342 1.00 94.50 100 TRP A O 1
ATOM 813 N N . MET A 1 101 ? -9.490 2.891 17.957 1.00 95.88 101 MET A N 1
ATOM 814 C CA . MET A 1 101 ? -10.597 2.634 18.880 1.00 95.88 101 MET A CA 1
ATOM 815 C C . MET A 1 101 ? -10.729 1.142 19.197 1.00 95.88 101 MET A C 1
ATOM 817 O O . MET A 1 101 ? -10.923 0.791 20.362 1.00 95.88 101 MET A O 1
ATOM 821 N N . ASP A 1 102 ? -10.558 0.265 18.205 1.00 94.06 102 ASP A N 1
ATOM 822 C CA . ASP A 1 102 ? -10.561 -1.185 18.417 1.00 94.06 102 ASP A CA 1
ATOM 823 C C . ASP A 1 102 ? -9.427 -1.628 19.346 1.00 94.06 102 ASP A C 1
ATOM 825 O O . ASP A 1 102 ? -9.658 -2.408 20.270 1.00 94.06 102 ASP A O 1
ATOM 829 N N . VAL A 1 103 ? -8.218 -1.087 19.164 1.00 93.44 103 VAL A N 1
ATOM 830 C CA . VAL A 1 103 ? -7.066 -1.356 20.041 1.00 93.44 103 VAL A CA 1
ATOM 831 C C . VAL A 1 103 ? -7.344 -0.877 21.465 1.00 93.44 103 VAL A C 1
ATOM 833 O O . VAL A 1 103 ? -7.162 -1.637 22.418 1.00 93.44 103 VAL A O 1
ATOM 836 N N . VAL A 1 104 ? -7.820 0.358 21.635 1.00 95.31 104 VAL A N 1
ATOM 837 C CA . VAL A 1 104 ? -8.167 0.915 22.953 1.00 95.31 104 VAL A CA 1
ATOM 838 C C . VAL A 1 104 ? -9.232 0.054 23.632 1.00 95.31 104 VAL A C 1
ATOM 840 O O . VAL A 1 104 ? -9.089 -0.294 24.803 1.00 95.31 104 VAL A O 1
ATOM 843 N N . LYS A 1 105 ? -10.272 -0.357 22.902 1.00 94.88 105 LYS A N 1
ATOM 844 C CA . LYS A 1 105 ? -11.344 -1.207 23.429 1.00 94.88 105 LYS A CA 1
ATOM 845 C C . LYS A 1 105 ? -10.835 -2.597 23.812 1.00 94.88 105 LYS A C 1
ATOM 847 O O . LYS A 1 105 ? -11.117 -3.059 24.917 1.00 94.88 105 LYS A O 1
ATOM 852 N N . ALA A 1 106 ? -10.073 -3.247 22.933 1.00 92.38 106 ALA A N 1
ATOM 853 C CA . ALA A 1 106 ? -9.539 -4.591 23.153 1.00 92.38 106 ALA A CA 1
ATOM 854 C C . ALA A 1 106 ? -8.588 -4.651 24.355 1.00 92.38 106 ALA A C 1
ATOM 856 O O . ALA A 1 106 ? -8.553 -5.650 25.064 1.00 92.38 106 ALA A O 1
ATOM 857 N N . THR A 1 107 ? -7.849 -3.571 24.602 1.00 93.81 107 THR A N 1
ATOM 858 C CA . THR A 1 107 ? -6.837 -3.485 25.665 1.00 93.81 107 THR A CA 1
ATOM 859 C C . THR A 1 107 ? -7.350 -2.826 26.941 1.00 93.81 107 THR A C 1
ATOM 861 O O . THR A 1 107 ? -6.572 -2.579 27.861 1.00 93.81 107 THR A O 1
ATOM 864 N N . ARG A 1 108 ? -8.647 -2.485 27.007 1.00 92.88 108 ARG A N 1
ATOM 865 C CA . ARG A 1 108 ? -9.242 -1.704 28.106 1.00 92.88 108 ARG A CA 1
ATOM 866 C C . ARG A 1 108 ? -8.419 -0.447 28.410 1.00 92.88 108 ARG A C 1
ATOM 868 O O . ARG A 1 108 ? -7.977 -0.235 29.537 1.00 92.88 108 ARG A O 1
ATOM 875 N N . SER A 1 109 ? -8.158 0.353 27.382 1.00 94.44 109 SER A N 1
ATOM 876 C CA . SER A 1 109 ? -7.278 1.525 27.453 1.00 94.44 109 SER A CA 1
ATOM 877 C C . SER A 1 109 ? -5.866 1.169 27.928 1.00 94.44 109 SER A C 1
ATOM 879 O O . SER A 1 109 ? -5.313 1.837 28.796 1.00 94.44 109 SER A O 1
ATOM 881 N N . PHE A 1 110 ? -5.292 0.102 27.362 1.00 92.31 110 PHE A N 1
ATOM 882 C CA . PHE A 1 110 ? -3.962 -0.425 27.693 1.00 92.31 110 PHE A CA 1
ATOM 883 C C . PHE A 1 110 ? -3.783 -0.909 29.143 1.00 92.31 110 PHE A C 1
ATOM 885 O O . PHE A 1 110 ? -2.655 -1.144 29.573 1.00 92.31 110 PHE A O 1
ATOM 892 N N . THR A 1 111 ? -4.871 -1.101 29.894 1.00 94.56 111 THR A N 1
ATOM 893 C CA . THR A 1 111 ? -4.818 -1.714 31.235 1.00 94.56 111 THR A CA 1
ATOM 894 C C . THR A 1 111 ? -4.805 -3.241 31.179 1.00 94.56 111 THR A C 1
ATOM 896 O O . THR A 1 111 ? -4.286 -3.889 32.086 1.00 94.56 111 THR A O 1
ATOM 899 N N . ASP A 1 112 ? -5.319 -3.822 30.095 1.00 88.56 112 ASP A N 1
ATOM 900 C CA . ASP A 1 112 ? -5.273 -5.246 29.794 1.00 88.56 112 ASP A CA 1
ATOM 901 C C . ASP A 1 112 ? -4.319 -5.497 28.620 1.00 88.56 112 ASP A C 1
ATOM 903 O O . ASP A 1 112 ? -4.620 -5.208 27.459 1.00 88.56 112 ASP A O 1
ATOM 907 N N . LEU A 1 113 ? -3.139 -6.033 28.936 1.00 87.50 113 LEU A N 1
ATOM 908 C CA . LEU A 1 113 ? -2.108 -6.365 27.952 1.00 87.50 113 LEU A CA 1
ATOM 909 C C . LEU A 1 113 ? -2.176 -7.824 27.481 1.00 87.50 113 LEU A C 1
ATOM 911 O O . LEU A 1 113 ? -1.346 -8.240 26.669 1.00 87.50 113 LEU A O 1
ATOM 915 N N . THR A 1 114 ? -3.154 -8.607 27.949 1.00 86.81 114 THR A N 1
ATOM 916 C CA . THR A 1 114 ? -3.331 -9.997 27.505 1.00 86.81 114 THR A CA 1
ATOM 917 C C . THR A 1 114 ? -3.498 -10.140 25.983 1.00 86.81 114 THR A C 1
ATOM 919 O O . THR A 1 114 ? -2.915 -11.088 25.444 1.00 86.81 114 THR A O 1
ATOM 922 N N . PRO A 1 115 ? -4.134 -9.202 25.236 1.00 82.00 115 PRO A N 1
ATOM 923 C CA . PRO A 1 115 ? -4.234 -9.297 23.776 1.00 82.00 115 PRO A CA 1
ATOM 924 C C . PRO A 1 115 ? -2.890 -9.182 23.046 1.00 82.00 115 PRO A C 1
ATOM 926 O O . PRO A 1 115 ? -2.745 -9.697 21.939 1.00 82.00 115 PRO A O 1
ATOM 929 N N . PHE A 1 116 ? -1.894 -8.528 23.654 1.00 80.94 116 PHE A N 1
ATOM 930 C CA . PHE A 1 116 ? -0.556 -8.401 23.069 1.00 80.94 116 PHE A CA 1
ATOM 931 C C . PHE A 1 116 ? 0.298 -9.656 23.254 1.00 80.94 116 PHE A C 1
ATOM 933 O O . PHE A 1 116 ? 1.322 -9.783 22.591 1.00 80.94 116 PHE A O 1
ATOM 940 N N . GLY A 1 117 ? -0.134 -10.582 24.119 1.00 71.62 117 GLY A N 1
ATOM 941 C CA . GLY A 1 117 ? 0.457 -11.901 24.312 1.00 71.62 117 GLY A CA 1
ATOM 942 C C . GLY A 1 117 ? 1.928 -11.884 24.736 1.00 71.62 117 GLY A C 1
ATOM 943 O O . GLY A 1 117 ? 2.828 -11.785 23.910 1.00 71.62 117 GLY A O 1
ATOM 944 N N . HIS A 1 118 ? 2.217 -12.162 26.009 1.00 57.06 118 HIS A N 1
ATOM 945 C CA . HIS A 1 118 ? 3.517 -12.746 26.372 1.00 57.06 118 HIS A CA 1
ATOM 946 C C . HIS A 1 118 ? 3.515 -14.249 26.035 1.00 57.06 118 HIS A C 1
ATOM 948 O O . HIS A 1 118 ? 3.552 -15.096 26.919 1.00 57.06 118 HIS A O 1
ATOM 954 N N . SER A 1 119 ? 3.410 -14.607 24.750 1.00 44.81 119 SER A N 1
ATOM 955 C CA . SER A 1 119 ? 3.710 -15.960 24.263 1.00 44.81 119 SER A CA 1
ATOM 956 C C . SER A 1 119 ? 3.866 -15.983 22.743 1.00 44.81 119 SER A C 1
ATOM 958 O O . SER A 1 119 ? 3.131 -15.337 21.997 1.00 44.81 119 SER A O 1
ATOM 960 N N . LYS A 1 120 ? 4.859 -16.751 22.289 1.00 48.94 120 LYS A N 1
ATOM 961 C CA . LYS A 1 120 ? 5.216 -16.990 20.887 1.00 48.94 120 LYS A CA 1
ATOM 962 C C . LYS A 1 120 ? 3.963 -17.350 20.070 1.00 48.94 120 LYS A C 1
ATOM 964 O O . LYS A 1 120 ? 3.347 -18.376 20.337 1.00 48.94 120 LYS A O 1
ATOM 969 N N . LYS A 1 121 ? 3.699 -16.577 19.005 1.00 45.09 121 LYS A N 1
ATOM 970 C CA . LYS A 1 121 ? 2.630 -16.735 17.987 1.00 45.09 121 LYS A CA 1
ATOM 971 C C . LYS A 1 121 ? 1.291 -16.050 18.310 1.00 45.09 121 LYS A C 1
ATOM 973 O O . LYS A 1 121 ? 0.260 -16.707 18.403 1.00 45.09 121 LYS A O 1
ATOM 978 N N . VAL A 1 122 ? 1.268 -14.718 18.316 1.00 42.47 122 VAL A N 1
ATOM 979 C CA . VAL A 1 122 ? 0.033 -13.981 17.999 1.00 42.47 122 VAL A CA 1
ATOM 980 C C . VAL A 1 122 ? -0.086 -13.908 16.474 1.00 42.47 122 VAL A C 1
ATOM 982 O O . VAL A 1 122 ? 0.761 -13.318 15.803 1.00 42.47 122 VAL A O 1
ATOM 985 N N . LYS A 1 123 ? -1.115 -14.545 15.902 1.00 41.53 123 LYS A N 1
ATOM 986 C CA . LYS A 1 123 ? -1.532 -14.286 14.517 1.00 41.53 123 LYS A CA 1
ATOM 987 C C . LYS A 1 123 ? -2.224 -12.924 14.511 1.00 41.53 123 LYS A C 1
ATOM 989 O O . LYS A 1 123 ? -3.412 -12.835 14.800 1.00 41.53 123 LYS A O 1
ATOM 994 N N . LEU A 1 124 ? -1.470 -11.873 14.194 1.00 42.53 124 LEU A N 1
ATOM 995 C CA . LEU A 1 124 ? -2.054 -10.630 13.694 1.00 42.53 124 LEU A CA 1
ATOM 996 C C . LEU A 1 124 ? -2.983 -10.989 12.530 1.00 42.53 124 LEU A C 1
ATOM 998 O O . LEU A 1 124 ? -2.599 -11.768 11.650 1.00 42.53 124 LEU A O 1
ATOM 1002 N N . ILE A 1 125 ? -4.203 -10.454 12.552 1.00 42.12 125 ILE A N 1
ATOM 1003 C CA . ILE A 1 125 ? -5.159 -10.568 11.452 1.00 42.12 125 ILE A CA 1
ATOM 1004 C C . ILE A 1 125 ? -4.611 -9.718 10.303 1.00 42.12 1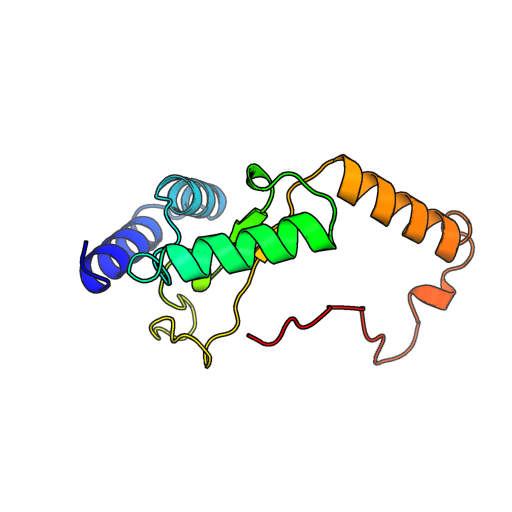25 ILE A C 1
ATOM 1006 O O . ILE A 1 125 ? -4.995 -8.577 10.090 1.00 42.12 125 ILE A O 1
ATOM 1010 N N . PHE A 1 126 ? -3.654 -10.279 9.576 1.00 40.19 126 PHE A N 1
ATOM 1011 C CA . PHE A 1 126 ? -3.397 -9.900 8.203 1.00 40.19 126 PHE A CA 1
ATOM 1012 C C . PHE A 1 126 ? -4.413 -10.681 7.378 1.00 40.19 126 PHE A C 1
ATOM 1014 O O . PHE A 1 126 ? -4.293 -11.903 7.235 1.00 40.19 126 PHE A O 1
ATOM 1021 N N . SER A 1 127 ? -5.443 -10.007 6.869 1.00 37.44 127 SER A N 1
ATOM 1022 C CA . SER A 1 127 ? -6.249 -10.570 5.793 1.00 37.44 127 SER A CA 1
ATOM 1023 C C . SER A 1 127 ? -5.325 -10.721 4.588 1.00 37.44 127 SER A C 1
ATOM 1025 O O . SER A 1 127 ? -5.013 -9.780 3.863 1.00 37.44 127 SER A O 1
ATOM 1027 N N . LYS A 1 128 ? -4.799 -11.933 4.407 1.00 33.91 128 LYS A N 1
ATOM 1028 C CA . LYS A 1 128 ? -4.075 -12.288 3.194 1.00 33.91 128 LYS A CA 1
ATOM 1029 C C . LYS A 1 128 ? -5.125 -12.380 2.089 1.00 33.91 128 LYS A C 1
ATOM 1031 O O . LYS A 1 128 ? -5.742 -13.429 1.918 1.00 33.91 128 LYS A O 1
ATOM 1036 N N . ILE A 1 129 ? -5.367 -11.275 1.388 1.00 39.38 129 ILE A N 1
ATOM 1037 C CA . ILE A 1 129 ? -6.128 -11.296 0.141 1.00 39.38 129 ILE A CA 1
ATOM 1038 C C . ILE A 1 129 ? -5.266 -12.092 -0.840 1.00 39.38 129 ILE A C 1
ATOM 1040 O O . ILE A 1 129 ? -4.198 -11.641 -1.253 1.00 39.38 129 ILE A O 1
ATOM 1044 N N . ARG A 1 130 ? -5.662 -13.341 -1.110 1.00 31.83 130 ARG A N 1
ATOM 1045 C CA . ARG A 1 130 ? -5.067 -14.125 -2.192 1.00 31.83 130 ARG A CA 1
ATOM 1046 C C . ARG A 1 130 ? -5.669 -13.607 -3.492 1.00 31.83 130 ARG A C 1
ATOM 1048 O O . ARG A 1 130 ? -6.885 -13.679 -3.654 1.00 31.83 130 ARG A O 1
ATOM 1055 N N . TYR A 1 131 ? -4.812 -13.077 -4.354 1.00 39.81 131 TYR A N 1
ATOM 1056 C CA . TYR A 1 131 ? -5.112 -12.779 -5.752 1.00 39.81 131 TYR A CA 1
ATOM 1057 C C . TYR A 1 131 ? -4.731 -13.974 -6.618 1.00 39.81 131 TYR A C 1
ATOM 1059 O O . TYR A 1 131 ? -3.700 -14.610 -6.292 1.00 39.81 131 TYR A O 1
#

Organism: NCBI:txid2759526

Radius of gyration: 17.91 Å; chains: 1; bounding box: 38×28×52 Å

Foldseek 3Di:
DDLVVLVVVLVCLVPVDPDPVSSVVVLVVVDDQPLCPVPVVVVQVVLVVVCVVLVHDSVQKDWDALRTSQHHPVVRGGDDPLPDQTHIGGRDPVSVVVVVVVVCVVCVNVVRCPLVDPDPDDPDPPPRPRD

Sequence (131 aa):
MSVELLKRSVRAISRNYKDREQRSRRLFIEERAASLHFHREREFAIRTAISEHFAVPYSAVAFTGSAQLGFSVHKDRLFEPGISDLDAACISPDLFQSAWMDVVKATRSFTDLTPFGHSKKVKLIFSKIRY

pLDDT: mean 80.17, std 16.03, range [31.83, 96.56]

Secondary structure (DSSP, 8-state):
--HHHHHHHHHHHHHH--SHHHHHHHHHHT-S-GGGTT-HHHHHHHHHHHHHHHT--GGGEEE-HHHHHSB-TTT-PBP-TTTS---EEE--HHHHHHHHHHHHHHTTTTT--GGG-SSS-----------